Protein AF-A0A317MR82-F1 (afdb_monomer_lite)

Organism: NCBI:txid886464

pLDDT: mean 89.17, std 14.33, range [38.53, 98.31]

Radius of gyration: 18.51 Å; chains: 1; bounding box: 55×24×36 Å

Foldseek 3Di:
DDDPDPPDQDPVCNPPVVVVDDPVRNVVVVVVVCCCVPPVVVCVVVCVVVVDDDD

Sequence (55 aa):
MANIRNTGFQWADPLLLDAQLDGEERQIVEAARAYCQERLLPRVREAHRVERFDR

Structure (mmCIF, N/CA/C/O backbone):
data_AF-A0A317MR82-F1
#
_entry.id   AF-A0A317MR82-F1
#
loop_
_atom_site.group_PDB
_atom_site.id
_atom_site.type_symbol
_atom_site.label_atom_id
_atom_site.label_alt_id
_atom_site.label_comp_id
_atom_site.label_asym_id
_atom_site.label_entity_id
_atom_site.label_seq_id
_atom_site.pdbx_PDB_ins_code
_atom_site.Cartn_x
_atom_site.Cartn_y
_atom_site.Cartn_z
_atom_site.occupancy
_atom_site.B_iso_or_equiv
_atom_site.auth_seq_id
_atom_site.auth_comp_id
_atom_site.auth_asym_id
_atom_site.auth_atom_id
_atom_site.pdbx_PDB_model_num
ATOM 1 N N . MET A 1 1 ? -38.684 -6.834 19.786 1.00 38.53 1 MET A N 1
ATOM 2 C CA . MET A 1 1 ? -37.808 -7.771 19.049 1.00 38.53 1 MET A CA 1
ATOM 3 C C . MET A 1 1 ? -36.472 -7.083 18.830 1.00 38.53 1 MET A C 1
ATOM 5 O O . MET A 1 1 ? -36.436 -6.086 18.121 1.00 38.53 1 MET A O 1
ATOM 9 N N . ALA A 1 2 ? -35.412 -7.526 19.509 1.00 45.19 2 ALA A N 1
ATOM 10 C CA . ALA A 1 2 ? -34.082 -6.946 19.335 1.00 45.19 2 ALA A CA 1
ATOM 11 C C . ALA A 1 2 ? -33.510 -7.402 17.987 1.00 45.19 2 ALA A C 1
ATOM 13 O O . ALA A 1 2 ? -33.417 -8.598 17.722 1.00 45.19 2 ALA A O 1
ATOM 14 N N . ASN A 1 3 ? -33.182 -6.446 17.121 1.00 54.97 3 ASN A N 1
ATOM 15 C CA . ASN A 1 3 ? -32.574 -6.708 15.824 1.00 54.97 3 ASN A CA 1
ATOM 16 C C . ASN A 1 3 ? -31.089 -7.031 16.054 1.00 54.97 3 ASN A C 1
ATOM 18 O O . ASN A 1 3 ? -30.283 -6.122 16.257 1.00 54.97 3 ASN A O 1
ATOM 22 N N . ILE A 1 4 ? -30.743 -8.320 16.117 1.00 59.59 4 ILE A N 1
ATOM 23 C CA . ILE A 1 4 ? -29.358 -8.771 16.293 1.00 59.59 4 ILE A CA 1
ATOM 24 C C . ILE A 1 4 ? -28.615 -8.485 14.983 1.00 59.59 4 ILE A C 1
ATOM 26 O O . ILE A 1 4 ? -28.736 -9.224 14.009 1.00 59.59 4 ILE A O 1
ATOM 30 N N . ARG A 1 5 ? -27.866 -7.37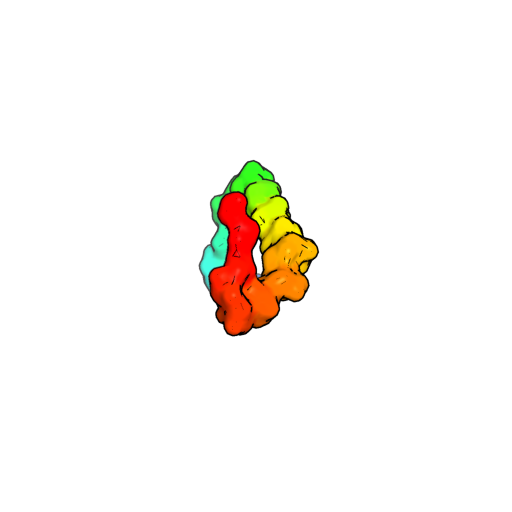9 14.939 1.00 61.81 5 ARG A N 1
ATOM 31 C CA . ARG A 1 5 ? -26.985 -7.058 13.812 1.00 61.81 5 ARG A CA 1
ATOM 32 C C . ARG A 1 5 ? -25.723 -7.907 13.927 1.00 61.81 5 ARG A C 1
ATOM 34 O O . ARG A 1 5 ? -24.891 -7.657 14.791 1.00 61.81 5 ARG A O 1
ATOM 41 N N . ASN A 1 6 ? -25.587 -8.902 13.055 1.00 61.25 6 ASN A N 1
ATOM 42 C CA . ASN A 1 6 ? -24.332 -9.617 12.858 1.00 61.25 6 ASN A CA 1
ATOM 43 C C . ASN A 1 6 ? -23.342 -8.683 12.142 1.00 61.25 6 ASN A C 1
ATOM 45 O O . ASN A 1 6 ? -23.379 -8.552 10.919 1.00 61.25 6 ASN A O 1
ATOM 49 N N . THR A 1 7 ? -22.499 -7.979 12.896 1.00 71.62 7 THR A N 1
ATOM 50 C CA . THR A 1 7 ? -21.332 -7.279 12.344 1.00 71.62 7 THR A CA 1
ATOM 51 C C . THR A 1 7 ? -20.325 -8.332 11.891 1.00 71.62 7 THR A C 1
ATOM 53 O O . THR A 1 7 ? -19.596 -8.889 12.709 1.00 71.62 7 THR A O 1
ATOM 56 N N . GLY A 1 8 ? -20.346 -8.665 10.598 1.00 82.69 8 GLY A N 1
ATOM 57 C CA . GLY A 1 8 ? -19.496 -9.704 10.021 1.00 82.69 8 GLY A CA 1
ATOM 58 C C . GLY A 1 8 ? -18.008 -9.388 10.181 1.00 82.69 8 GLY A C 1
ATOM 59 O O . GLY A 1 8 ? -17.572 -8.268 9.921 1.00 82.69 8 GLY A O 1
ATOM 60 N N . PHE A 1 9 ? -17.234 -10.385 10.606 1.00 89.75 9 PHE A N 1
ATOM 61 C CA . PHE A 1 9 ? -15.786 -10.274 10.754 1.00 89.75 9 PHE A CA 1
ATOM 62 C C . PHE A 1 9 ? -15.096 -10.186 9.383 1.00 89.75 9 PHE A C 1
ATOM 64 O O . PHE A 1 9 ? -15.310 -11.042 8.521 1.00 89.75 9 PHE A O 1
ATOM 71 N N . GLN A 1 10 ? -14.255 -9.167 9.186 1.00 91.56 10 GLN A N 1
ATOM 72 C CA . GLN A 1 10 ? -13.511 -8.953 7.943 1.00 91.56 10 GLN A CA 1
ATOM 73 C C . GLN A 1 10 ? -12.105 -9.549 8.054 1.00 91.56 10 GLN A C 1
ATOM 75 O O . GLN A 1 10 ? -11.213 -8.950 8.637 1.00 91.56 10 GLN A O 1
ATOM 80 N N . TRP A 1 11 ? -11.873 -10.720 7.458 1.00 93.88 11 TRP A N 1
ATOM 81 C CA . TRP A 1 11 ? -10.560 -11.385 7.519 1.00 93.88 11 TRP A CA 1
ATOM 82 C C . TRP A 1 11 ? -9.420 -10.590 6.874 1.00 93.88 11 TRP A C 1
ATOM 84 O O . TRP A 1 11 ? -8.278 -10.710 7.306 1.00 93.88 11 TRP A O 1
ATOM 94 N N . ALA A 1 12 ? -9.721 -9.791 5.848 1.00 93.06 12 ALA A N 1
ATOM 95 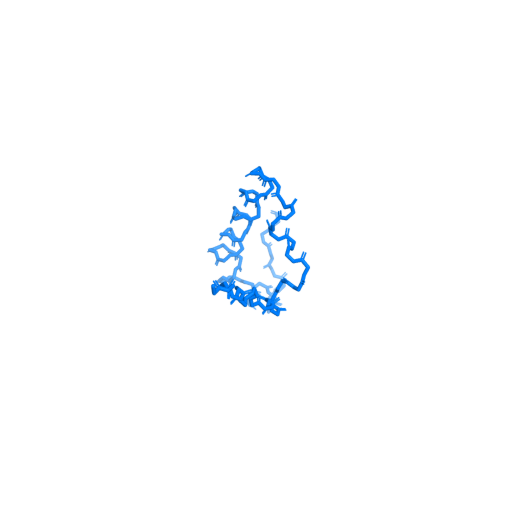C CA . ALA A 1 12 ? -8.735 -8.932 5.192 1.00 93.06 12 ALA A CA 1
ATOM 96 C C . ALA A 1 12 ? -8.389 -7.682 6.019 1.00 93.06 12 ALA A C 1
ATOM 98 O O . ALA A 1 12 ? -7.338 -7.089 5.795 1.00 93.06 12 ALA A O 1
ATOM 99 N N . ASP A 1 13 ? -9.253 -7.307 6.968 1.00 94.38 13 ASP A N 1
ATOM 100 C CA . ASP A 1 13 ? -9.043 -6.180 7.875 1.00 94.38 13 ASP A CA 1
ATOM 101 C C . ASP A 1 13 ? -9.620 -6.470 9.283 1.00 94.38 13 ASP A C 1
ATOM 103 O O . ASP A 1 13 ? -10.646 -5.907 9.678 1.00 94.38 13 ASP A O 1
ATOM 107 N N . PRO A 1 14 ? -8.994 -7.379 10.062 1.00 93.69 14 PRO A N 1
ATOM 108 C CA . PRO A 1 14 ? -9.533 -7.842 11.346 1.00 93.69 14 PRO A CA 1
ATOM 109 C C . PRO A 1 14 ? -9.728 -6.751 12.400 1.00 93.69 14 PRO A C 1
ATOM 111 O O . PRO A 1 14 ? -10.508 -6.931 13.335 1.00 93.69 14 PRO A O 1
ATOM 114 N N . LEU A 1 15 ? -8.980 -5.653 12.277 1.00 93.94 15 LEU A N 1
ATOM 115 C CA . LEU A 1 15 ? -8.971 -4.534 13.220 1.00 93.94 15 LEU A CA 1
ATOM 116 C C . LEU A 1 15 ? -9.630 -3.275 12.645 1.00 93.94 15 LEU A C 1
ATOM 118 O O . LEU A 1 15 ? -9.587 -2.226 13.290 1.00 93.94 15 LEU A O 1
ATOM 122 N N . LEU A 1 16 ? -10.257 -3.391 11.469 1.00 93.19 16 LEU A N 1
ATOM 123 C CA . LEU A 1 16 ? -10.923 -2.295 10.772 1.00 93.19 16 LEU A CA 1
ATOM 124 C C . LEU A 1 16 ? -10.000 -1.079 10.604 1.00 93.19 16 LEU A C 1
ATOM 126 O O . LEU A 1 16 ? -10.398 0.049 10.889 1.00 93.19 16 LEU A O 1
ATOM 130 N N . LEU A 1 17 ? -8.758 -1.312 10.177 1.00 94.50 17 LEU A N 1
ATOM 131 C CA . LEU A 1 17 ? -7.773 -0.273 9.906 1.00 94.50 17 LEU A CA 1
ATOM 132 C C . LEU A 1 17 ? -8.332 0.788 8.952 1.00 94.50 17 LEU A C 1
ATOM 134 O O . LEU A 1 17 ? -8.136 1.967 9.217 1.00 94.50 17 LEU A O 1
ATOM 138 N N . ASP A 1 18 ? -9.095 0.409 7.915 1.00 93.06 18 ASP A N 1
ATOM 139 C CA . ASP A 1 18 ? -9.700 1.392 6.992 1.00 93.06 18 ASP A CA 1
ATOM 140 C C . ASP A 1 18 ? -10.665 2.353 7.707 1.00 93.06 18 ASP A C 1
ATOM 142 O O . ASP A 1 18 ? -10.792 3.511 7.319 1.00 93.06 18 ASP A O 1
ATOM 146 N N . ALA A 1 19 ? -11.321 1.894 8.778 1.00 93.75 19 ALA A N 1
ATOM 147 C CA . ALA A 1 19 ? -12.231 2.714 9.575 1.00 93.75 19 ALA A CA 1
ATOM 148 C C . ALA A 1 19 ? -11.506 3.637 10.569 1.00 93.75 19 ALA A C 1
ATOM 150 O O . ALA A 1 19 ? -12.146 4.509 11.157 1.00 93.75 19 ALA A O 1
ATOM 151 N N . GLN A 1 20 ? -10.203 3.436 10.782 1.00 96.25 20 GLN A N 1
ATOM 152 C CA . GLN A 1 20 ? -9.370 4.288 11.633 1.00 96.25 20 GLN A CA 1
ATOM 153 C C . GLN A 1 20 ? -8.701 5.423 10.851 1.00 96.25 20 GLN A C 1
ATOM 155 O O . GLN A 1 20 ? -8.210 6.360 11.474 1.00 96.25 20 GLN A O 1
ATOM 160 N N . LEU A 1 21 ? -8.694 5.343 9.517 1.00 97.00 21 LEU A N 1
ATOM 161 C CA . LEU A 1 21 ? -8.105 6.355 8.649 1.00 97.00 21 LEU A CA 1
ATOM 162 C C . LEU A 1 21 ? -9.030 7.560 8.482 1.00 97.00 21 LEU A C 1
ATOM 164 O O . LEU A 1 21 ? -10.248 7.418 8.314 1.00 97.00 21 LEU A O 1
ATOM 168 N N . ASP A 1 22 ? -8.441 8.750 8.446 1.00 97.38 22 ASP A N 1
ATOM 169 C CA . ASP A 1 22 ? -9.165 9.960 8.088 1.00 97.38 22 ASP A CA 1
ATOM 170 C C . ASP A 1 22 ? -9.384 10.090 6.565 1.00 97.38 22 ASP A C 1
ATOM 172 O O . ASP A 1 22 ? -8.990 9.252 5.745 1.00 97.38 22 ASP A O 1
ATOM 176 N N . GLY A 1 23 ? -10.102 11.140 6.161 1.00 96.69 23 GLY A N 1
ATOM 177 C CA . GLY A 1 23 ? -10.460 11.342 4.760 1.00 96.69 23 GLY A CA 1
ATOM 178 C C . GLY A 1 23 ? -9.265 11.598 3.837 1.00 96.69 23 GLY A C 1
ATOM 179 O O . GLY A 1 23 ? -9.348 11.264 2.655 1.00 96.69 23 GLY A O 1
ATOM 180 N N . GLU A 1 24 ? -8.182 12.189 4.338 1.00 97.75 24 GLU A N 1
ATOM 181 C CA . GLU A 1 24 ? -6.971 12.460 3.560 1.00 97.75 24 GLU A CA 1
ATOM 182 C C . GLU A 1 24 ? -6.139 11.184 3.419 1.00 97.75 24 GLU A C 1
ATOM 184 O O . GLU A 1 24 ? -5.758 10.807 2.308 1.00 97.75 24 GLU A O 1
ATOM 189 N N . GLU A 1 25 ? -5.956 10.450 4.513 1.00 97.94 25 GLU A N 1
ATOM 190 C CA . GLU A 1 25 ? -5.246 9.173 4.522 1.00 97.94 25 GLU A CA 1
ATOM 191 C C . GLU A 1 25 ? -5.888 8.165 3.560 1.00 97.94 25 GLU A C 1
ATOM 193 O O . GLU A 1 25 ? -5.189 7.531 2.765 1.00 97.94 25 GLU A O 1
ATOM 198 N N . ARG A 1 26 ? -7.225 8.066 3.540 1.00 96.25 26 ARG A N 1
ATOM 199 C CA . ARG A 1 26 ? -7.934 7.185 2.592 1.00 96.25 26 ARG A CA 1
ATOM 200 C C . ARG A 1 26 ? -7.717 7.592 1.136 1.00 96.25 26 ARG A C 1
ATOM 202 O O . ARG A 1 26 ? -7.571 6.721 0.279 1.00 96.25 26 ARG A O 1
ATOM 209 N N . GLN A 1 27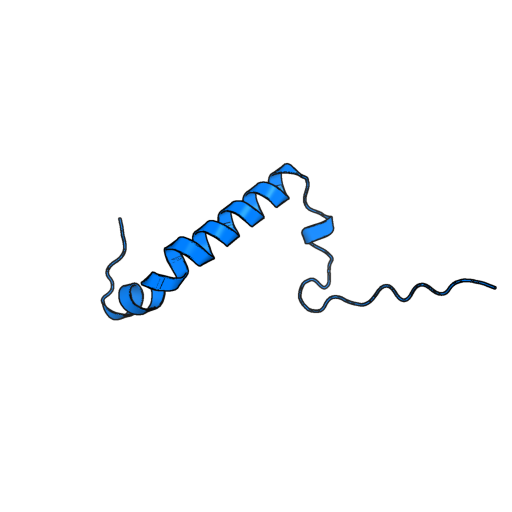 ? -7.657 8.892 0.845 1.00 97.44 27 GLN A N 1
ATOM 210 C CA . GLN A 1 27 ? -7.352 9.376 -0.506 1.00 97.44 27 GLN A CA 1
ATOM 211 C C . GLN A 1 27 ? -5.925 9.012 -0.925 1.00 97.44 27 GLN A C 1
ATOM 213 O O . GLN A 1 27 ? -5.716 8.561 -2.051 1.00 97.44 27 GLN A O 1
ATOM 218 N N . ILE A 1 28 ? -4.954 9.154 -0.020 1.00 97.88 28 ILE A N 1
ATOM 219 C CA . ILE A 1 28 ? -3.559 8.780 -0.274 1.00 97.88 28 ILE A CA 1
ATOM 220 C C . ILE A 1 28 ? -3.442 7.272 -0.524 1.00 97.88 28 ILE A C 1
ATOM 222 O O . ILE A 1 28 ? -2.779 6.860 -1.479 1.00 97.88 28 ILE A O 1
ATOM 226 N N . VAL A 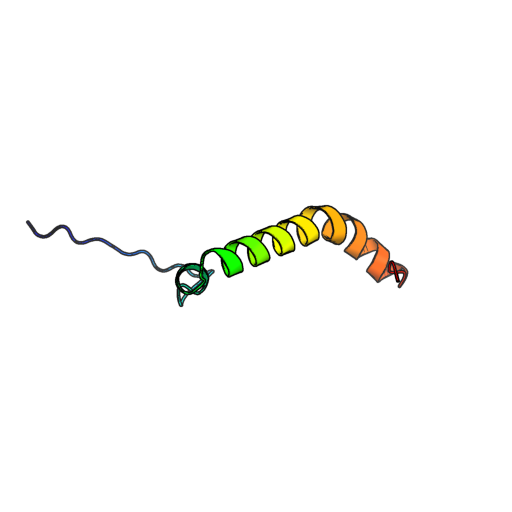1 29 ? -4.113 6.445 0.285 1.00 97.56 29 VAL A N 1
ATOM 227 C CA . VAL A 1 29 ? -4.135 4.984 0.110 1.00 97.56 29 VAL A CA 1
ATOM 228 C C . VAL A 1 29 ? -4.712 4.602 -1.249 1.00 97.56 29 VAL A C 1
ATOM 230 O O . VAL A 1 29 ? -4.124 3.776 -1.950 1.00 97.56 29 VAL A O 1
ATOM 233 N N . GLU A 1 30 ? -5.830 5.208 -1.646 1.00 97.12 30 GLU A N 1
ATOM 234 C CA . GLU A 1 30 ? -6.457 4.915 -2.934 1.00 97.12 30 GLU A CA 1
ATOM 235 C C . GLU A 1 30 ? -5.572 5.354 -4.106 1.00 97.12 30 GLU A C 1
ATOM 237 O O . GLU A 1 30 ? -5.351 4.579 -5.037 1.00 97.12 30 GLU A O 1
ATOM 242 N N . ALA A 1 31 ? -4.974 6.546 -4.031 1.00 98.12 31 ALA A N 1
ATOM 243 C CA . ALA A 1 31 ? -4.049 7.035 -5.050 1.00 98.12 31 ALA A CA 1
ATOM 244 C C . ALA A 1 31 ? -2.820 6.120 -5.197 1.00 98.12 31 ALA A C 1
ATOM 246 O O . ALA A 1 31 ? -2.424 5.766 -6.312 1.00 98.12 31 ALA A O 1
ATOM 247 N N . ALA A 1 32 ? -2.240 5.685 -4.074 1.00 98.00 32 ALA A N 1
ATOM 248 C CA . ALA A 1 32 ? -1.126 4.744 -4.065 1.00 98.00 32 ALA A CA 1
ATOM 249 C C . ALA A 1 32 ? -1.533 3.388 -4.661 1.00 98.00 32 ALA A C 1
ATOM 251 O O . ALA A 1 32 ? -0.806 2.827 -5.486 1.00 98.00 32 ALA A O 1
ATOM 252 N N . ARG A 1 33 ? -2.710 2.868 -4.290 1.00 97.81 33 ARG A N 1
ATOM 253 C CA . ARG A 1 33 ? -3.240 1.606 -4.816 1.00 97.81 33 ARG A CA 1
ATOM 254 C C . ARG A 1 33 ? -3.449 1.684 -6.326 1.00 97.81 33 ARG A C 1
ATOM 256 O O . ARG A 1 33 ? -2.966 0.797 -7.028 1.00 97.81 33 ARG A O 1
ATOM 263 N N . ALA A 1 34 ? -4.089 2.738 -6.824 1.00 98.31 34 ALA A N 1
ATOM 264 C CA . ALA A 1 34 ? -4.308 2.950 -8.251 1.00 98.31 34 ALA A CA 1
ATOM 265 C C . ALA A 1 34 ? -2.980 2.989 -9.022 1.00 98.31 34 ALA A C 1
ATOM 267 O O . ALA A 1 34 ? -2.787 2.220 -9.965 1.00 98.31 34 ALA A O 1
ATOM 268 N N . TYR A 1 35 ? -2.006 3.780 -8.562 1.00 97.25 35 TYR A N 1
ATOM 269 C CA . TYR A 1 35 ? -0.687 3.846 -9.193 1.00 97.25 35 TYR A CA 1
ATOM 270 C C . TYR A 1 35 ? 0.019 2.481 -9.228 1.00 97.25 35 TYR A C 1
ATOM 272 O O . TYR A 1 35 ? 0.565 2.079 -10.260 1.00 97.25 35 TYR A O 1
ATOM 280 N N . CYS A 1 36 ? -0.018 1.732 -8.123 1.00 97.25 36 CYS A N 1
ATOM 281 C CA . CYS A 1 36 ? 0.563 0.395 -8.056 1.00 97.25 36 CYS A CA 1
ATOM 282 C C . CYS A 1 36 ? -0.082 -0.569 -9.063 1.00 97.25 36 CYS A C 1
ATOM 284 O O . CYS A 1 36 ? 0.638 -1.307 -9.736 1.00 97.25 36 CYS A O 1
ATOM 286 N N . GLN A 1 37 ? -1.408 -0.548 -9.205 1.00 97.25 37 GLN A N 1
ATOM 287 C CA . GLN A 1 37 ? -2.121 -1.433 -10.131 1.00 97.25 37 GLN A CA 1
ATOM 288 C C . GLN A 1 37 ? -1.906 -1.036 -11.596 1.00 97.25 37 GLN A C 1
ATOM 290 O O . GLN A 1 37 ? -1.613 -1.883 -12.436 1.00 97.25 37 GLN A O 1
ATOM 295 N N . GLU A 1 38 ? -2.004 0.253 -11.908 1.00 97.31 38 GLU A N 1
ATOM 296 C CA . GLU A 1 38 ? -1.971 0.741 -13.288 1.00 97.31 38 GLU A CA 1
ATOM 297 C C . GLU A 1 38 ? -0.552 0.856 -13.848 1.00 97.31 38 GLU A C 1
ATOM 299 O O . GLU A 1 38 ? -0.325 0.620 -15.036 1.00 97.31 38 GLU A O 1
ATOM 304 N N . ARG A 1 39 ? 0.419 1.248 -13.014 1.00 94.94 39 ARG A N 1
ATOM 305 C CA . ARG A 1 39 ? 1.786 1.557 -13.460 1.00 94.94 39 ARG A CA 1
ATOM 306 C C . ARG A 1 39 ? 2.795 0.497 -13.051 1.00 94.94 39 ARG A C 1
ATOM 308 O O . ARG A 1 39 ? 3.659 0.165 -13.859 1.00 94.94 39 ARG A O 1
ATOM 315 N N . LEU A 1 40 ? 2.726 -0.029 -11.824 1.00 95.69 40 LEU A N 1
ATOM 316 C CA . LEU A 1 40 ? 3.752 -0.950 -11.308 1.00 95.69 40 LEU A CA 1
ATOM 317 C C . LEU A 1 40 ? 3.482 -2.414 -11.666 1.00 95.69 40 LEU A C 1
ATOM 319 O O . LEU A 1 40 ? 4.388 -3.101 -12.142 1.00 95.69 40 LEU A O 1
ATOM 323 N N . LEU A 1 41 ? 2.247 -2.885 -11.492 1.00 96.81 41 LEU A N 1
ATOM 324 C CA . LEU A 1 41 ? 1.864 -4.272 -11.750 1.00 96.81 41 LEU A CA 1
ATOM 325 C C . LEU A 1 41 ? 2.213 -4.781 -13.163 1.00 96.81 41 LEU A C 1
ATOM 327 O O . LEU A 1 41 ? 2.765 -5.881 -13.251 1.00 96.81 41 LEU A O 1
ATOM 331 N N . PRO A 1 42 ? 1.973 -4.041 -14.269 1.00 95.19 42 PRO A N 1
ATOM 332 C CA . PRO A 1 42 ? 2.263 -4.569 -15.605 1.00 95.19 42 PRO A CA 1
ATOM 333 C C . PRO A 1 42 ? 3.761 -4.765 -15.871 1.00 95.19 42 PRO A C 1
ATOM 335 O O . PRO A 1 42 ? 4.134 -5.609 -16.682 1.00 95.19 42 PRO A O 1
ATOM 338 N N . ARG A 1 43 ? 4.632 -4.013 -15.188 1.00 94.31 43 ARG A N 1
ATOM 339 C CA . ARG A 1 43 ? 6.083 -4.017 -15.439 1.00 94.31 43 ARG A CA 1
ATOM 340 C C . ARG A 1 43 ? 6.894 -4.825 -14.434 1.00 94.31 43 ARG A C 1
ATOM 342 O O . ARG A 1 43 ? 7.998 -5.243 -14.766 1.00 94.31 43 ARG A O 1
ATOM 349 N N . VAL A 1 44 ? 6.366 -5.085 -13.234 1.00 94.81 44 VAL A N 1
ATOM 350 C CA . VAL A 1 44 ? 7.146 -5.664 -12.122 1.00 94.81 44 VAL A CA 1
ATOM 351 C C . VAL A 1 44 ? 7.769 -7.020 -12.456 1.00 94.81 44 VAL A C 1
ATOM 353 O O . VAL A 1 44 ? 8.903 -7.282 -12.071 1.00 94.81 44 VAL A O 1
ATOM 356 N N . ARG A 1 45 ? 7.070 -7.875 -13.215 1.00 94.44 45 ARG A N 1
ATOM 357 C CA . ARG A 1 45 ? 7.565 -9.220 -13.554 1.00 94.44 45 ARG A CA 1
ATOM 358 C C . ARG A 1 45 ? 8.789 -9.166 -14.461 1.00 94.44 45 ARG A C 1
ATOM 360 O O . ARG A 1 45 ? 9.739 -9.909 -14.238 1.00 94.44 45 ARG A O 1
ATOM 367 N N . GLU A 1 46 ? 8.752 -8.303 -15.472 1.00 94.56 46 GLU A N 1
ATOM 368 C CA . GLU A 1 46 ? 9.866 -8.148 -16.405 1.00 94.56 46 GLU A CA 1
ATOM 369 C C . GLU A 1 46 ? 11.000 -7.357 -15.760 1.00 94.56 46 GLU A C 1
ATOM 371 O O . GLU A 1 46 ? 12.136 -7.811 -15.787 1.00 94.56 46 GLU A O 1
ATOM 376 N N . ALA A 1 47 ? 10.682 -6.252 -15.080 1.00 94.31 47 ALA A N 1
ATOM 377 C CA . ALA A 1 47 ? 11.652 -5.453 -14.338 1.00 94.31 47 ALA 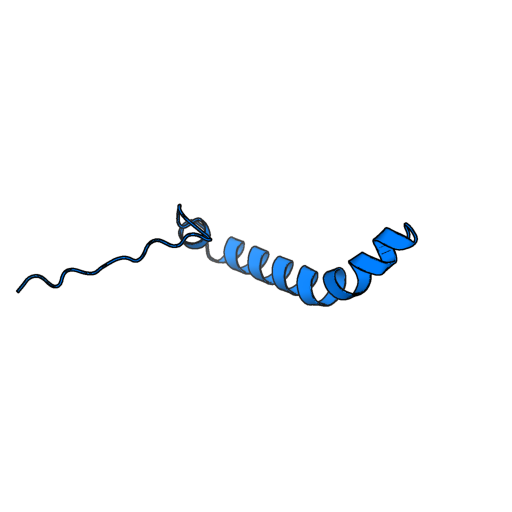A CA 1
ATOM 378 C C . ALA A 1 47 ? 12.447 -6.298 -13.328 1.00 94.31 47 ALA A C 1
ATOM 380 O O . ALA A 1 47 ? 13.664 -6.172 -13.250 1.00 94.31 47 ALA A O 1
ATOM 381 N N . HIS A 1 48 ? 11.782 -7.216 -12.616 1.00 95.00 48 HIS A N 1
ATOM 382 C CA . HIS A 1 48 ? 12.441 -8.169 -11.722 1.00 95.00 48 HIS A CA 1
ATOM 383 C C . HIS A 1 48 ? 13.283 -9.207 -12.476 1.00 95.00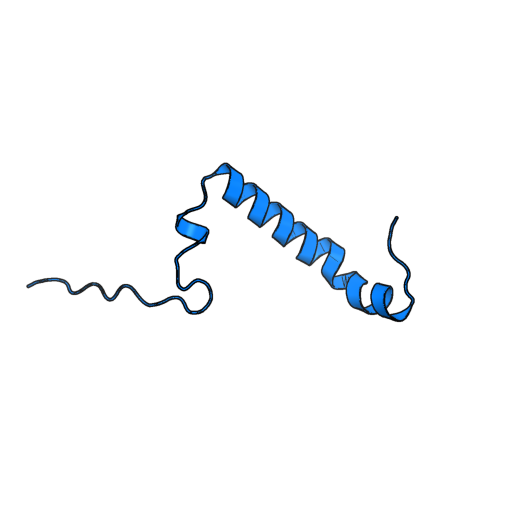 48 HIS A C 1
ATOM 385 O O . HIS A 1 48 ? 14.342 -9.598 -12.002 1.00 95.00 48 HIS A O 1
ATOM 391 N N . ARG A 1 49 ? 12.830 -9.685 -13.640 1.00 95.50 49 ARG A N 1
ATOM 392 C CA . ARG A 1 49 ? 13.562 -10.683 -14.436 1.00 95.50 49 ARG A CA 1
ATOM 393 C C . ARG A 1 49 ? 14.865 -10.132 -15.011 1.00 95.50 49 ARG A C 1
ATOM 395 O O . ARG A 1 49 ? 15.837 -10.873 -15.096 1.00 95.50 49 ARG A O 1
ATOM 402 N N . VAL A 1 50 ? 14.858 -8.874 -15.444 1.00 96.31 50 VAL A N 1
ATOM 403 C CA . VAL A 1 50 ? 15.999 -8.242 -16.129 1.00 96.31 50 VAL A CA 1
ATOM 404 C C . VAL A 1 50 ? 16.727 -7.215 -15.259 1.00 96.31 50 VAL A C 1
ATOM 406 O O . VAL A 1 50 ? 17.605 -6.515 -15.753 1.00 96.31 50 VAL A O 1
ATOM 409 N N . GLU A 1 51 ? 16.339 -7.107 -13.984 1.00 92.44 51 GLU A N 1
ATOM 410 C CA . GLU A 1 51 ? 16.884 -6.182 -12.978 1.00 92.44 51 GLU A CA 1
ATOM 411 C C . GLU A 1 51 ? 16.959 -4.712 -13.439 1.00 92.44 51 GLU A C 1
ATOM 413 O O . GLU A 1 51 ? 17.846 -3.951 -13.049 1.00 92.44 51 GLU A O 1
ATOM 418 N N . ARG A 1 52 ? 16.001 -4.280 -14.268 1.00 90.06 52 ARG A N 1
ATOM 419 C CA . ARG A 1 52 ? 15.920 -2.905 -14.777 1.00 90.06 52 ARG A CA 1
ATOM 420 C C . ARG A 1 52 ? 14.675 -2.215 -14.246 1.00 90.06 52 ARG A C 1
ATOM 422 O O . ARG A 1 52 ? 13.555 -2.606 -14.564 1.00 90.06 52 ARG A O 1
ATOM 429 N N . PHE A 1 53 ? 14.890 -1.133 -13.510 1.00 89.31 53 PHE A N 1
ATOM 430 C CA . PHE A 1 53 ? 13.842 -0.294 -12.938 1.00 89.31 53 PHE A CA 1
ATOM 431 C C . PHE A 1 53 ? 14.015 1.145 -13.421 1.00 89.31 53 PHE A C 1
ATOM 433 O O . PHE A 1 53 ? 15.141 1.580 -13.677 1.00 89.31 53 PHE A O 1
ATOM 440 N N . ASP A 1 54 ? 12.906 1.870 -13.556 1.00 79.38 54 ASP A N 1
ATOM 441 C CA . ASP A 1 54 ? 12.954 3.309 -13.810 1.00 79.38 54 ASP A CA 1
ATOM 442 C C . ASP A 1 54 ? 13.578 3.978 -12.576 1.00 79.38 54 ASP A C 1
ATOM 444 O O . ASP A 1 54 ? 13.066 3.818 -11.466 1.00 79.38 54 ASP A O 1
ATOM 448 N N . ARG A 1 55 ? 14.722 4.642 -12.767 1.00 60.22 55 ARG A N 1
ATOM 449 C CA . ARG A 1 55 ? 15.474 5.364 -11.733 1.00 60.22 55 ARG A CA 1
ATOM 450 C C . ARG A 1 55 ? 15.272 6.861 -11.903 1.00 60.22 55 ARG A C 1
ATOM 452 O O . ARG A 1 55 ? 15.270 7.306 -13.072 1.00 60.22 55 ARG A O 1
#

Secondary structure (DSSP, 8-state):
----------TT-TT-HHHHS-HHHHHHHHHHHHHIIIIIHHHHHHHHHHT----

InterPro domains:
  IPR009100 Acyl-CoA dehydrogenase/oxidase, N-terminal and middle domain superfamily [SSF56645] (8-54)
  IPR037069 Acyl-CoA dehydrogenase/oxidase, N-terminal domain superfamily [G3DSA:1.10.540.10] (4-55)